Protein AF-K0JHY0-F1 (afdb_monomer_lite)

Radius of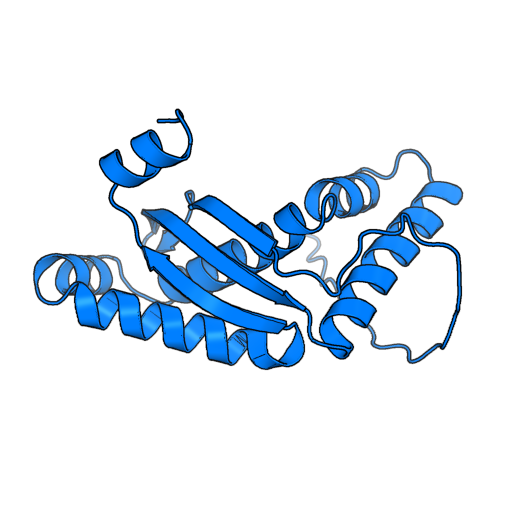 gyration: 17.7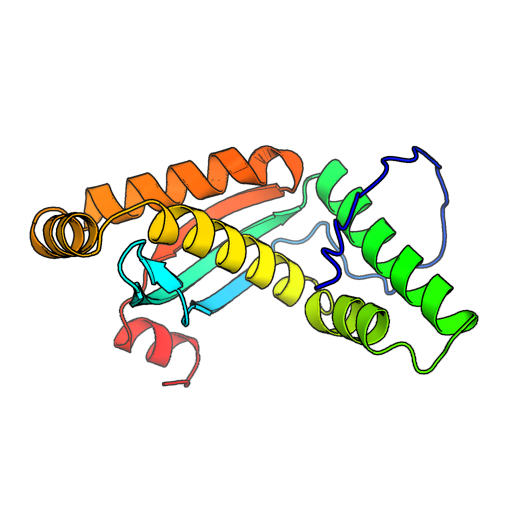1 Å; chains: 1; bounding box: 43×43×48 Å

Organism: NCBI:txid1161918

pLDDT: mean 85.56, std 18.92, range [27.45, 97.69]

Foldseek 3Di:
DDDDDPDDDDDDDDDDDDDVCPPLQDKDWAFDKAWPQQALVGDIDIWTKTWIWHFDPQLVVVLRVLLVVLVVVCVVPVPPPVSVCSNVCPPPVSSVVVVLLNVLSSVVRHHHDPVVLVCCVPPPVPVSVVVSVVSSQVVCVRGTHIPDMDTDDPVVSCVVPVDD

Structure (mmCIF, N/CA/C/O backbone):
data_AF-K0JHY0-F1
#
_entry.id   AF-K0JHY0-F1
#
loop_
_atom_site.group_PDB
_atom_site.id
_atom_site.type_symbol
_atom_site.label_atom_id
_atom_site.label_alt_id
_atom_site.label_comp_id
_atom_site.label_asym_id
_atom_site.label_entity_id
_atom_site.label_seq_id
_atom_site.pdbx_PDB_ins_code
_atom_site.Cartn_x
_atom_site.Cartn_y
_atom_site.Cartn_z
_atom_site.occupancy
_atom_site.B_iso_or_equiv
_atom_site.auth_seq_id
_atom_site.auth_comp_id
_atom_site.auth_asym_id
_atom_site.auth_atom_id
_atom_site.pdbx_PDB_model_num
ATOM 1 N N . MET A 1 1 ? 4.114 -30.834 -6.509 1.00 31.56 1 MET A N 1
ATOM 2 C CA . MET A 1 1 ? 3.882 -29.438 -6.083 1.00 31.56 1 MET A CA 1
ATOM 3 C C . MET A 1 1 ? 5.205 -28.692 -6.207 1.00 31.56 1 MET A C 1
ATOM 5 O O . MET A 1 1 ? 6.106 -28.957 -5.425 1.00 31.56 1 MET A O 1
ATOM 9 N N . ARG A 1 2 ? 5.402 -27.902 -7.270 1.00 27.45 2 ARG A N 1
ATOM 10 C CA . ARG A 1 2 ? 6.668 -27.184 -7.496 1.00 27.45 2 ARG A CA 1
ATOM 11 C C . ARG A 1 2 ? 6.579 -25.820 -6.810 1.00 27.45 2 ARG A C 1
ATOM 13 O O . ARG A 1 2 ? 5.837 -24.960 -7.267 1.00 27.45 2 ARG A O 1
ATOM 20 N N . LEU A 1 3 ? 7.297 -25.664 -5.699 1.00 29.83 3 LEU A N 1
ATOM 21 C CA . LEU A 1 3 ? 7.556 -24.372 -5.066 1.00 29.83 3 LEU A CA 1
ATOM 22 C C . LEU A 1 3 ? 8.456 -23.553 -6.000 1.00 29.83 3 LEU A C 1
ATOM 24 O O . LEU A 1 3 ? 9.605 -23.923 -6.227 1.00 29.83 3 LEU A O 1
ATOM 28 N N . ILE A 1 4 ? 7.929 -22.463 -6.556 1.00 36.94 4 ILE A N 1
ATOM 29 C CA . ILE A 1 4 ? 8.725 -21.466 -7.275 1.00 36.94 4 ILE A CA 1
ATOM 30 C C . ILE A 1 4 ? 9.124 -20.405 -6.251 1.00 36.94 4 ILE A C 1
ATOM 32 O O . ILE A 1 4 ? 8.304 -19.599 -5.820 1.00 36.94 4 ILE A O 1
ATOM 36 N N . ILE A 1 5 ? 10.387 -20.439 -5.836 1.00 41.12 5 ILE A N 1
ATOM 37 C CA . ILE A 1 5 ? 11.024 -19.382 -5.050 1.00 41.12 5 ILE A CA 1
ATOM 38 C C . ILE A 1 5 ? 11.494 -18.326 -6.055 1.00 41.12 5 ILE A C 1
ATOM 40 O O . ILE A 1 5 ? 12.399 -18.588 -6.845 1.00 41.12 5 ILE A O 1
ATOM 44 N N . ILE A 1 6 ? 10.872 -17.145 -6.059 1.00 43.06 6 ILE A N 1
ATOM 45 C CA . ILE A 1 6 ? 11.344 -16.009 -6.862 1.00 43.06 6 ILE A CA 1
ATOM 46 C C . ILE A 1 6 ? 12.504 -15.363 -6.097 1.00 43.06 6 ILE A C 1
ATOM 48 O O . ILE A 1 6 ? 12.304 -14.559 -5.187 1.00 43.06 6 ILE A O 1
ATOM 52 N N . LEU A 1 7 ? 13.726 -15.773 -6.434 1.00 32.38 7 LEU A N 1
ATOM 53 C CA . LEU A 1 7 ? 14.966 -15.219 -5.898 1.00 32.38 7 LEU A CA 1
ATOM 54 C C . LEU A 1 7 ? 15.347 -13.971 -6.718 1.00 32.38 7 LEU A C 1
ATOM 56 O O . LEU A 1 7 ? 15.748 -14.088 -7.874 1.00 32.38 7 LEU A O 1
ATOM 60 N N . PHE A 1 8 ? 15.224 -12.772 -6.145 1.00 39.19 8 PHE A N 1
ATOM 61 C CA . PHE A 1 8 ? 15.755 -11.552 -6.764 1.00 39.19 8 PHE A CA 1
ATOM 62 C C . PHE A 1 8 ? 17.253 -11.443 -6.460 1.00 39.19 8 PHE A C 1
ATOM 64 O O . PHE A 1 8 ? 17.652 -11.045 -5.367 1.00 39.19 8 PHE A O 1
ATOM 71 N N . VAL A 1 9 ? 18.093 -11.828 -7.423 1.00 33.72 9 VAL A N 1
ATOM 72 C CA . VAL A 1 9 ? 19.546 -11.628 -7.346 1.00 33.72 9 VAL A CA 1
ATOM 73 C C . VAL A 1 9 ? 19.858 -10.167 -7.675 1.00 33.72 9 VAL A C 1
ATOM 75 O O . VAL A 1 9 ? 19.569 -9.691 -8.773 1.00 33.72 9 VAL A O 1
ATOM 78 N N . PHE A 1 10 ? 20.448 -9.453 -6.715 1.00 36.50 10 PHE A N 1
ATOM 79 C CA . PHE A 1 10 ? 20.984 -8.106 -6.901 1.00 36.50 10 PHE A CA 1
ATOM 80 C C . PHE A 1 10 ? 22.204 -8.153 -7.830 1.00 36.50 10 PHE A C 1
ATOM 82 O O . PHE A 1 10 ? 23.271 -8.610 -7.427 1.00 36.50 10 PHE A O 1
ATOM 89 N N . PHE A 1 11 ? 22.074 -7.632 -9.050 1.00 34.56 11 PHE A N 1
ATOM 90 C CA . PHE A 1 11 ? 23.221 -7.272 -9.884 1.00 34.56 11 PHE A CA 1
ATOM 91 C C . PHE A 1 11 ? 23.302 -5.748 -10.015 1.00 34.56 11 PHE A C 1
ATOM 93 O O . PHE A 1 11 ? 22.400 -5.109 -10.553 1.00 34.56 11 PHE A O 1
ATOM 100 N N . ASN A 1 12 ? 24.403 -5.176 -9.516 1.00 34.50 12 ASN A N 1
ATOM 101 C CA . ASN A 1 12 ? 24.821 -3.801 -9.784 1.00 34.50 12 ASN A CA 1
ATOM 102 C C . ASN A 1 12 ? 25.332 -3.723 -11.225 1.00 34.50 12 ASN A C 1
ATOM 104 O O . ASN A 1 12 ? 26.498 -4.020 -11.481 1.00 34.50 12 ASN A O 1
ATOM 108 N N . ILE A 1 13 ? 24.476 -3.339 -12.171 1.00 39.53 13 ILE A N 1
ATOM 109 C CA . ILE A 1 13 ? 24.936 -2.971 -13.509 1.00 39.53 13 ILE A CA 1
ATOM 110 C C . ILE A 1 13 ? 24.356 -1.608 -13.872 1.00 39.53 13 ILE A C 1
ATOM 112 O O . ILE A 1 13 ? 23.149 -1.450 -14.042 1.00 39.53 13 ILE A O 1
ATOM 116 N N . HIS A 1 14 ? 25.241 -0.615 -13.969 1.00 33.22 14 HIS A N 1
ATOM 117 C CA . HIS A 1 14 ? 24.928 0.694 -14.526 1.00 33.22 14 HIS A CA 1
ATOM 118 C C . HIS A 1 14 ? 24.594 0.539 -16.014 1.00 33.22 14 HIS A C 1
ATOM 120 O O . HIS A 1 14 ? 25.491 0.389 -16.839 1.00 33.22 14 HIS A O 1
ATOM 126 N N . PHE A 1 15 ? 23.310 0.611 -16.363 1.00 37.84 15 PHE A N 1
ATOM 127 C CA . PHE A 1 15 ? 22.869 0.792 -17.743 1.00 37.84 15 PHE A CA 1
ATOM 128 C C . PHE A 1 15 ? 21.929 1.994 -17.845 1.00 37.84 15 PHE A C 1
ATOM 130 O O . PHE A 1 15 ? 20.843 2.017 -17.273 1.00 37.84 15 PHE A O 1
ATOM 137 N N . LEU A 1 16 ? 22.375 3.000 -18.600 1.00 37.69 16 LEU A N 1
ATOM 138 C CA . LEU A 1 16 ? 21.551 4.077 -19.137 1.00 37.69 16 LEU A CA 1
ATOM 139 C C . LEU A 1 16 ? 20.839 3.548 -20.385 1.00 37.69 16 LEU A C 1
ATOM 141 O O . LEU A 1 16 ? 21.485 3.364 -21.411 1.00 37.69 16 LEU A O 1
ATOM 145 N N . TYR A 1 17 ? 19.529 3.321 -20.311 1.00 41.22 17 TYR A N 1
ATOM 146 C CA . TYR A 1 17 ? 18.689 3.121 -21.493 1.00 41.22 17 TYR A CA 1
ATOM 147 C C . TYR A 1 17 ? 17.332 3.798 -21.324 1.00 41.22 17 TYR A C 1
ATOM 149 O O . TYR A 1 17 ? 16.798 3.903 -20.219 1.00 41.22 17 TYR A O 1
ATOM 157 N N . ALA A 1 18 ? 16.820 4.291 -22.453 1.00 35.78 18 ALA A N 1
ATOM 158 C CA . ALA A 1 18 ? 15.632 5.119 -22.578 1.00 35.78 18 ALA A CA 1
ATOM 159 C C . ALA A 1 18 ? 14.389 4.433 -21.988 1.00 35.78 18 ALA A C 1
ATOM 161 O O . ALA A 1 18 ? 13.795 3.531 -22.577 1.00 35.78 18 ALA A O 1
ATOM 162 N N . GLN A 1 19 ? 14.014 4.881 -20.794 1.00 46.00 19 GLN A N 1
ATOM 163 C CA . GLN A 1 19 ? 12.765 4.548 -20.131 1.00 46.00 19 GLN A CA 1
ATOM 164 C C . GLN A 1 19 ? 11.587 5.206 -20.862 1.00 46.00 19 GLN A C 1
ATOM 166 O O . GLN A 1 19 ? 11.717 6.300 -21.410 1.00 46.00 19 GLN A O 1
ATOM 171 N N . GLU A 1 20 ? 10.394 4.606 -20.777 1.00 52.34 20 GLU A N 1
ATOM 172 C CA . GLU A 1 20 ? 9.193 5.445 -20.712 1.00 52.34 20 GLU A CA 1
ATOM 173 C C . GLU A 1 20 ? 9.454 6.434 -19.576 1.00 52.34 20 GLU A C 1
ATOM 175 O O . GLU A 1 20 ? 9.543 6.011 -18.422 1.00 52.34 20 GLU A O 1
ATOM 180 N N . ASN A 1 21 ? 9.706 7.701 -19.916 1.00 62.56 21 ASN A N 1
ATOM 181 C CA . ASN A 1 21 ? 10.200 8.729 -19.000 1.00 62.56 21 ASN A CA 1
ATOM 182 C C . ASN A 1 21 ? 9.094 9.142 -18.017 1.00 62.56 21 ASN A C 1
ATOM 184 O O . ASN A 1 21 ? 8.644 10.288 -17.981 1.00 62.56 21 ASN A O 1
ATOM 188 N N . TYR A 1 22 ? 8.626 8.206 -17.195 1.00 72.12 22 TYR A N 1
ATOM 189 C CA . TYR A 1 22 ? 7.888 8.546 -16.000 1.00 72.12 22 TYR A CA 1
ATOM 190 C C . TYR A 1 22 ? 8.816 9.392 -15.142 1.00 72.12 22 TYR A C 1
ATOM 192 O O . TYR A 1 22 ? 9.879 8.946 -14.716 1.00 72.12 22 TYR A O 1
ATOM 200 N N . ASN A 1 23 ? 8.421 10.637 -14.896 1.00 86.31 23 ASN A N 1
ATOM 201 C CA . ASN A 1 23 ? 9.164 11.507 -14.003 1.00 86.31 23 ASN A CA 1
ATOM 202 C C . ASN A 1 23 ? 9.011 11.000 -12.560 1.00 86.31 23 ASN A C 1
ATOM 204 O O . ASN A 1 23 ? 8.113 11.431 -11.838 1.00 86.31 23 ASN A O 1
ATOM 208 N N . LEU A 1 24 ? 9.890 10.087 -12.138 1.00 90.19 24 LEU A N 1
ATOM 209 C CA . LEU A 1 24 ? 9.903 9.516 -10.786 1.00 90.19 24 LEU A CA 1
ATOM 210 C C . LEU A 1 24 ? 10.361 10.518 -9.712 1.00 90.19 24 LEU A C 1
ATOM 212 O O . LEU A 1 24 ? 10.340 10.198 -8.526 1.00 90.19 24 LEU A O 1
ATOM 216 N N . ASN A 1 25 ? 10.776 11.730 -10.100 1.00 90.56 25 ASN A N 1
ATOM 217 C CA . ASN A 1 25 ? 11.129 12.797 -9.160 1.00 90.56 25 ASN A CA 1
ATOM 218 C C . ASN A 1 25 ? 9.898 13.535 -8.611 1.00 90.56 25 ASN A C 1
ATOM 220 O O . ASN A 1 25 ? 10.033 14.325 -7.677 1.00 90.56 25 ASN A O 1
ATOM 224 N N . LYS A 1 26 ? 8.703 13.305 -9.172 1.00 92.94 26 LYS A N 1
ATOM 225 C CA . LYS A 1 26 ? 7.463 13.894 -8.656 1.00 92.94 26 LYS A CA 1
ATOM 226 C C . LYS A 1 26 ? 6.923 13.099 -7.465 1.00 92.94 26 LYS A C 1
ATOM 228 O O . LYS A 1 26 ? 7.245 11.933 -7.261 1.00 92.94 26 LYS A O 1
ATOM 233 N N . THR A 1 27 ? 6.047 13.736 -6.694 1.00 95.12 27 THR A N 1
ATOM 234 C CA . THR A 1 27 ? 5.237 13.043 -5.687 1.00 95.12 27 THR A CA 1
ATOM 235 C C . THR A 1 27 ? 4.036 12.368 -6.356 1.00 95.12 27 THR A C 1
ATOM 237 O O . THR A 1 27 ? 3.325 12.992 -7.144 1.00 95.12 27 THR A O 1
ATOM 240 N N . PHE A 1 28 ? 3.799 11.104 -6.020 1.00 95.06 28 PHE A N 1
ATOM 241 C CA . PHE A 1 28 ? 2.693 10.283 -6.497 1.00 95.06 28 PHE A CA 1
ATOM 242 C C . PHE A 1 28 ? 1.608 10.217 -5.426 1.00 95.06 28 PHE A C 1
ATOM 244 O O . PHE A 1 28 ? 1.889 9.868 -4.279 1.00 95.06 28 PHE A O 1
ATOM 251 N N . ARG A 1 29 ? 0.367 10.553 -5.788 1.00 95.25 29 ARG A N 1
ATOM 252 C CA . ARG A 1 29 ? -0.785 10.443 -4.886 1.00 95.25 29 ARG A CA 1
ATOM 253 C C . ARG A 1 29 ? -1.585 9.191 -5.215 1.00 95.25 29 ARG A C 1
ATOM 255 O O . ARG A 1 29 ? -2.031 9.030 -6.349 1.00 95.25 29 ARG A O 1
ATOM 262 N N . ILE A 1 30 ? -1.808 8.343 -4.219 1.00 95.31 30 ILE A N 1
ATOM 263 C CA . ILE A 1 30 ? -2.569 7.100 -4.337 1.00 95.31 30 ILE A CA 1
ATOM 264 C C . ILE A 1 30 ? -3.839 7.225 -3.510 1.00 95.31 30 ILE A C 1
ATOM 266 O O . ILE A 1 30 ? -3.767 7.258 -2.289 1.00 95.31 30 ILE A O 1
ATOM 270 N N . ILE A 1 31 ? -4.996 7.257 -4.177 1.00 96.69 31 ILE A N 1
ATOM 271 C CA . ILE A 1 31 ? -6.308 7.144 -3.525 1.00 96.69 31 ILE A CA 1
ATOM 272 C C . ILE A 1 31 ? -6.967 5.855 -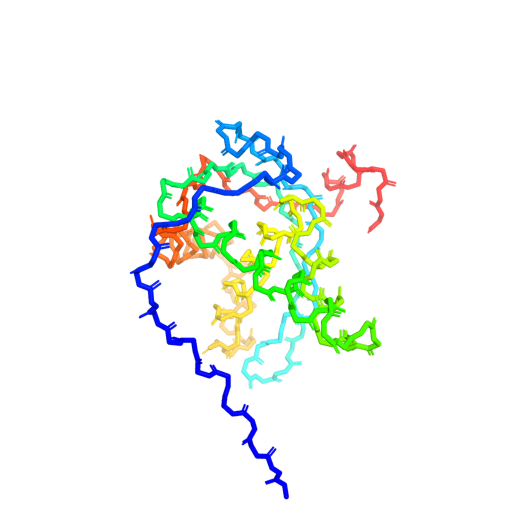4.014 1.00 96.69 31 ILE A C 1
ATOM 274 O O . ILE A 1 31 ? -7.441 5.773 -5.157 1.00 96.69 31 ILE A O 1
ATOM 278 N N . ARG A 1 32 ? -6.933 4.809 -3.185 1.00 95.94 32 ARG A N 1
ATOM 279 C CA . ARG A 1 32 ? -7.353 3.450 -3.565 1.00 95.94 32 ARG A CA 1
ATOM 280 C C . ARG A 1 32 ? -8.045 2.719 -2.414 1.00 95.94 32 ARG A C 1
ATOM 282 O O . ARG A 1 32 ? -7.785 2.991 -1.243 1.00 95.94 32 ARG A O 1
ATOM 289 N N . LYS A 1 33 ? -8.918 1.786 -2.796 1.00 96.25 33 LYS A N 1
ATOM 290 C CA . LYS A 1 33 ? -9.431 0.716 -1.941 1.00 96.25 33 LYS A CA 1
ATOM 291 C C . LYS A 1 33 ? -8.413 -0.429 -1.942 1.00 96.25 33 LYS A C 1
ATOM 293 O O . LYS A 1 33 ? -7.888 -0.783 -2.997 1.00 96.25 33 LYS A O 1
ATOM 298 N N . PHE A 1 34 ? -8.146 -0.972 -0.766 1.00 96.44 34 PHE A N 1
ATOM 299 C CA . PHE A 1 34 ? -7.293 -2.123 -0.512 1.00 96.44 34 PHE A CA 1
ATOM 300 C C . PHE A 1 34 ? -8.168 -3.188 0.140 1.00 96.44 34 PHE A C 1
ATOM 302 O O . PHE A 1 34 ? -8.629 -2.999 1.263 1.00 96.44 34 PHE A O 1
ATOM 309 N N . ASP A 1 35 ? -8.453 -4.252 -0.597 1.00 94.31 35 ASP A N 1
ATOM 310 C CA . ASP A 1 35 ? -9.278 -5.387 -0.184 1.00 94.31 35 ASP A CA 1
ATOM 311 C C . ASP A 1 35 ? -8.477 -6.693 -0.267 1.00 94.31 35 ASP A C 1
ATOM 313 O O . ASP A 1 35 ? -7.273 -6.668 -0.560 1.00 94.31 35 ASP A O 1
ATOM 317 N N . ASN A 1 36 ? -9.130 -7.823 0.029 1.00 93.62 36 ASN A N 1
ATOM 318 C CA . ASN A 1 36 ? -8.499 -9.139 0.114 1.00 93.62 36 ASN A CA 1
ATOM 319 C C . ASN A 1 36 ? -7.338 -9.174 1.128 1.00 93.62 36 ASN A C 1
ATOM 321 O O . ASN A 1 36 ? -6.333 -9.858 0.928 1.00 93.62 36 ASN A O 1
ATOM 325 N N . LEU A 1 37 ? -7.454 -8.402 2.213 1.00 95.94 37 LEU A N 1
ATOM 326 C CA . LEU A 1 37 ? -6.473 -8.368 3.295 1.00 95.94 37 LEU A CA 1
ATOM 327 C C . LEU A 1 37 ? -6.922 -9.337 4.385 1.00 95.94 37 LEU A C 1
ATOM 329 O O . LEU A 1 37 ? -7.799 -9.012 5.183 1.00 95.94 37 LEU A O 1
ATOM 333 N N . LEU A 1 38 ? -6.356 -10.539 4.380 1.00 96.62 38 LEU A N 1
ATOM 334 C CA . LEU A 1 38 ? -6.770 -11.623 5.267 1.00 96.62 38 LEU A CA 1
ATOM 335 C C . LEU A 1 38 ? -5.938 -11.628 6.550 1.00 96.62 38 LEU A C 1
ATOM 337 O O . LEU A 1 38 ? -4.708 -11.575 6.488 1.00 96.62 38 LEU A O 1
ATOM 341 N N . SER A 1 39 ? -6.598 -11.708 7.706 1.00 96.75 39 SER A N 1
ATOM 342 C CA . SER A 1 39 ? -5.943 -12.002 8.985 1.00 96.75 39 SER A CA 1
ATOM 343 C C . SER A 1 39 ? -5.437 -13.444 9.042 1.00 96.75 39 SER A C 1
ATOM 345 O O . SER A 1 39 ? -5.754 -14.272 8.187 1.00 96.75 39 SER A O 1
ATOM 347 N N . SER A 1 40 ? -4.678 -13.773 10.090 1.00 96.75 40 SER A N 1
ATOM 348 C CA . SER A 1 40 ? -4.160 -15.135 10.319 1.00 96.75 40 SER A CA 1
ATOM 349 C C . SER A 1 40 ? -5.244 -16.222 10.415 1.00 96.75 40 SER A C 1
ATOM 351 O O . SER A 1 40 ? -4.972 -17.393 10.164 1.00 96.75 40 SER A O 1
ATOM 353 N N . ASP A 1 41 ? -6.473 -15.841 10.759 1.00 97.12 41 ASP A N 1
ATOM 354 C CA . ASP A 1 41 ? -7.677 -16.674 10.833 1.00 97.12 41 ASP A CA 1
ATOM 355 C C . ASP A 1 41 ? -8.658 -16.431 9.664 1.00 97.12 41 ASP A C 1
ATOM 357 O O . ASP A 1 41 ? -9.821 -16.822 9.733 1.00 97.12 41 ASP A O 1
ATOM 361 N N . ASN A 1 42 ? -8.174 -15.855 8.556 1.00 95.81 42 ASN A N 1
ATOM 362 C CA . ASN A 1 42 ? -8.880 -15.655 7.281 1.00 95.81 42 ASN A CA 1
ATOM 363 C C . ASN A 1 42 ? -10.080 -14.697 7.312 1.00 95.81 42 ASN A C 1
ATOM 365 O O . ASN A 1 42 ? -10.906 -14.724 6.396 1.00 95.81 42 ASN A O 1
ATOM 369 N N . LYS A 1 43 ? -10.187 -13.817 8.312 1.00 97.62 43 LYS A N 1
ATOM 370 C CA . LYS A 1 43 ? -11.147 -12.713 8.241 1.00 97.62 43 LYS A CA 1
ATOM 371 C C . LYS A 1 43 ? -10.624 -11.648 7.279 1.00 97.62 43 LYS A C 1
ATOM 373 O O . LYS A 1 43 ? -9.459 -11.262 7.345 1.00 97.62 43 LYS A O 1
ATOM 378 N N . GLU A 1 44 ? -11.489 -11.168 6.393 1.00 96.94 44 GLU A N 1
ATOM 379 C CA . GLU A 1 44 ? -11.136 -10.137 5.420 1.00 96.94 44 GLU A CA 1
ATOM 380 C C . GLU A 1 44 ? -11.317 -8.722 5.982 1.00 96.94 44 GLU A C 1
ATOM 382 O O . GLU A 1 44 ? -12.328 -8.397 6.611 1.00 96.94 44 GLU A O 1
ATOM 387 N N . TYR A 1 45 ? -10.341 -7.866 5.686 1.00 97.06 45 TYR A N 1
ATOM 388 C CA . TYR A 1 45 ? -10.334 -6.446 5.998 1.00 97.06 45 TYR A CA 1
ATOM 389 C C . TYR A 1 45 ? -10.247 -5.607 4.725 1.00 97.06 45 TYR A C 1
ATOM 391 O O . TYR A 1 45 ? -9.615 -5.980 3.734 1.00 97.06 45 TYR A O 1
ATOM 399 N N . VAL A 1 46 ? -10.873 -4.432 4.775 1.00 96.44 46 VAL A N 1
ATOM 400 C CA . VAL A 1 46 ? -10.858 -3.459 3.683 1.00 96.44 46 VAL A CA 1
ATOM 401 C C . VAL A 1 46 ? -10.427 -2.106 4.225 1.00 96.44 46 VAL A C 1
ATOM 403 O O . VAL A 1 46 ? -11.012 -1.599 5.182 1.00 96.44 46 VAL A O 1
ATOM 406 N N . PHE A 1 47 ? -9.458 -1.482 3.560 1.00 97.06 47 PHE A N 1
ATOM 407 C CA . PHE A 1 47 ? -9.026 -0.119 3.854 1.00 97.06 47 PHE A CA 1
ATOM 408 C C . PHE A 1 47 ? -9.180 0.780 2.636 1.00 97.06 47 PHE A C 1
ATOM 410 O O . PHE A 1 47 ? -8.943 0.383 1.498 1.00 97.06 47 PHE A O 1
ATOM 417 N N . TYR A 1 48 ? -9.527 2.035 2.886 1.00 97.38 48 TYR A N 1
ATOM 418 C CA . TYR A 1 48 ? -9.480 3.089 1.883 1.00 97.38 48 TYR A CA 1
ATOM 419 C C . TYR A 1 48 ? -8.360 4.033 2.282 1.00 97.38 48 TYR A C 1
ATOM 421 O O . TYR A 1 48 ? -8.363 4.540 3.401 1.00 97.38 48 TYR A O 1
ATOM 429 N N . ILE A 1 49 ? -7.385 4.249 1.407 1.00 97.69 49 ILE A N 1
ATOM 430 C CA . ILE A 1 49 ? -6.185 5.017 1.751 1.00 97.69 49 ILE A CA 1
ATOM 431 C C . ILE A 1 49 ? -5.967 6.127 0.729 1.00 97.69 49 ILE A C 1
ATOM 433 O O . ILE A 1 49 ? -6.069 5.896 -0.475 1.00 97.69 49 ILE A O 1
ATOM 437 N N . ASP A 1 50 ? -5.655 7.319 1.240 1.00 97.56 50 ASP A N 1
ATOM 438 C CA . ASP A 1 50 ? -5.036 8.433 0.520 1.00 97.56 50 ASP A CA 1
ATOM 439 C C . ASP A 1 50 ? -3.586 8.560 0.994 1.00 97.56 50 ASP A C 1
ATOM 441 O O . ASP A 1 50 ? -3.323 8.893 2.152 1.00 97.56 50 ASP A O 1
ATOM 445 N N . ALA A 1 51 ? -2.642 8.262 0.112 1.00 97.62 51 ALA A N 1
ATOM 446 C CA . ALA A 1 51 ? -1.218 8.281 0.401 1.00 97.62 51 ALA A CA 1
ATOM 447 C C . ALA A 1 51 ? -0.464 9.167 -0.588 1.00 97.62 51 ALA A C 1
ATOM 449 O O . ALA A 1 51 ? -0.842 9.307 -1.752 1.00 97.62 51 ALA A O 1
ATOM 450 N N . SER A 1 52 ? 0.638 9.738 -0.119 1.00 97.44 52 SER A N 1
ATOM 451 C CA . SER A 1 52 ? 1.548 10.556 -0.914 1.00 97.44 52 SER A CA 1
ATOM 452 C C . SER A 1 52 ? 2.947 9.990 -0.809 1.00 97.44 52 SER A C 1
ATOM 454 O O . SER A 1 52 ? 3.486 9.899 0.293 1.00 97.44 52 SER A O 1
ATOM 456 N N . TYR A 1 53 ? 3.514 9.609 -1.947 1.00 97.25 53 TYR A N 1
ATOM 457 C CA . TYR A 1 53 ? 4.757 8.860 -2.032 1.00 97.25 53 TYR A CA 1
ATOM 458 C C . TYR A 1 53 ? 5.765 9.547 -2.948 1.00 97.25 53 TYR A C 1
ATOM 460 O O . TYR A 1 53 ? 5.419 10.048 -4.020 1.00 97.25 53 TYR A O 1
ATOM 468 N N . LEU A 1 54 ? 7.025 9.554 -2.537 1.00 96.50 54 LEU A N 1
ATOM 469 C CA . LEU A 1 54 ? 8.151 10.024 -3.330 1.00 96.50 54 LEU A CA 1
ATOM 470 C C . LEU A 1 54 ? 9.217 8.932 -3.368 1.00 96.50 54 LEU A C 1
ATOM 472 O O . LEU A 1 54 ? 9.702 8.521 -2.317 1.00 96.50 54 LEU A O 1
ATOM 476 N N . PHE A 1 55 ? 9.610 8.502 -4.566 1.00 95.94 55 PHE A N 1
ATOM 477 C CA . PHE A 1 55 ? 10.665 7.502 -4.713 1.00 95.94 55 PHE A CA 1
ATOM 478 C C . PHE A 1 55 ? 12.013 8.024 -4.199 1.00 95.94 55 PHE A C 1
ATOM 480 O O . PHE A 1 55 ? 12.416 9.153 -4.511 1.00 95.94 55 PHE A O 1
ATOM 487 N N . SER A 1 56 ? 12.738 7.171 -3.478 1.00 94.94 56 SER A N 1
ATOM 488 C CA . SER A 1 56 ? 14.156 7.369 -3.164 1.00 94.94 56 SER A CA 1
ATOM 489 C C . SER A 1 56 ? 15.011 7.152 -4.424 1.00 94.94 56 SER A C 1
ATOM 491 O O . SER A 1 56 ? 14.520 6.597 -5.413 1.00 94.94 56 SER A O 1
ATOM 493 N N . PRO A 1 57 ? 16.286 7.576 -4.444 1.00 93.31 57 PRO A N 1
ATOM 494 C CA . PRO A 1 57 ? 17.210 7.209 -5.520 1.00 93.31 57 PRO A CA 1
ATOM 495 C C . PRO A 1 57 ? 17.265 5.692 -5.772 1.00 93.31 57 PRO A C 1
ATOM 497 O O . PRO A 1 57 ? 17.167 5.249 -6.917 1.00 93.31 57 PRO A O 1
ATOM 500 N N . GLU A 1 58 ? 17.332 4.893 -4.709 1.00 92.62 58 GLU A N 1
ATOM 501 C CA . GLU A 1 58 ? 17.372 3.431 -4.764 1.00 92.62 58 GLU A CA 1
ATOM 502 C C . GLU A 1 58 ? 16.056 2.861 -5.304 1.00 92.62 58 GLU A C 1
ATOM 504 O O . GLU A 1 58 ? 16.064 2.005 -6.186 1.00 92.62 58 GLU A O 1
ATOM 509 N N . GLY A 1 59 ? 14.914 3.378 -4.851 1.00 93.31 59 GLY A N 1
ATOM 510 C CA . GLY A 1 59 ? 13.602 2.954 -5.325 1.00 93.31 59 GLY A CA 1
ATOM 511 C C . GLY A 1 59 ? 13.355 3.273 -6.793 1.00 93.31 59 GLY A C 1
ATOM 512 O O . GLY A 1 59 ? 12.750 2.460 -7.492 1.00 93.31 59 GLY A O 1
ATOM 513 N N . LYS A 1 60 ? 13.872 4.406 -7.292 1.00 93.56 60 LYS A N 1
ATOM 514 C CA . LYS A 1 60 ? 13.881 4.708 -8.735 1.00 93.56 60 LYS A CA 1
ATOM 515 C C . LYS A 1 60 ? 14.651 3.635 -9.488 1.00 93.56 60 LYS A C 1
ATOM 517 O O . LYS A 1 60 ? 14.127 3.095 -10.452 1.00 93.56 60 LYS A O 1
ATOM 522 N N . SER A 1 61 ? 15.852 3.292 -9.021 1.00 91.00 61 SER A N 1
ATOM 523 C CA . SER A 1 61 ? 16.680 2.250 -9.636 1.00 91.00 61 SER A CA 1
ATOM 524 C C . SER A 1 61 ? 15.965 0.894 -9.665 1.00 91.00 61 SER A C 1
ATOM 526 O O . SER A 1 61 ? 15.863 0.278 -10.725 1.00 91.00 61 SER A O 1
ATOM 528 N N . ILE A 1 62 ? 15.380 0.468 -8.540 1.00 89.44 62 ILE A N 1
ATOM 529 C CA . ILE A 1 62 ? 14.625 -0.791 -8.430 1.00 89.44 62 ILE A CA 1
ATOM 530 C C . ILE A 1 62 ? 13.441 -0.808 -9.404 1.00 89.44 62 ILE A C 1
ATOM 532 O O . ILE A 1 62 ? 13.293 -1.754 -10.177 1.00 89.44 62 ILE A O 1
ATOM 536 N N . TYR A 1 63 ? 12.617 0.244 -9.396 1.00 90.75 63 TYR A N 1
ATOM 537 C CA . TYR A 1 63 ? 11.471 0.371 -10.295 1.00 90.75 63 TYR A CA 1
ATOM 538 C C . TYR A 1 63 ? 11.901 0.286 -11.765 1.00 90.75 63 TYR A C 1
ATOM 540 O O . TYR A 1 63 ? 11.373 -0.525 -12.529 1.00 90.75 63 TYR A O 1
ATOM 548 N N . SER A 1 64 ? 12.888 1.096 -12.153 1.00 89.31 64 SER A N 1
ATOM 549 C CA . SER A 1 64 ? 13.392 1.164 -13.523 1.00 89.31 64 SER A CA 1
ATOM 550 C C . SER A 1 64 ? 13.957 -0.174 -13.987 1.00 89.31 64 SER A C 1
ATOM 552 O O . SER A 1 64 ? 13.646 -0.620 -15.092 1.00 89.31 64 SER A O 1
ATOM 554 N N . ASN A 1 65 ? 14.736 -0.840 -13.133 1.00 88.31 65 ASN A N 1
ATOM 555 C CA . ASN A 1 65 ? 15.336 -2.131 -13.438 1.00 88.31 65 ASN A CA 1
ATOM 556 C C . ASN A 1 65 ? 14.278 -3.232 -13.594 1.00 88.31 65 ASN A C 1
ATOM 558 O O . ASN A 1 65 ? 14.349 -4.013 -14.538 1.00 88.31 65 ASN A O 1
ATOM 562 N N . ASN A 1 66 ? 13.258 -3.265 -12.732 1.00 86.38 66 ASN A N 1
ATOM 563 C CA . ASN A 1 66 ? 12.171 -4.243 -12.837 1.00 86.38 66 ASN A CA 1
ATOM 564 C C . ASN A 1 66 ? 11.403 -4.104 -14.159 1.00 86.38 66 ASN A C 1
ATOM 566 O O . ASN A 1 66 ? 11.161 -5.102 -14.839 1.00 86.38 66 ASN A O 1
ATOM 570 N N . ILE A 1 67 ? 11.066 -2.870 -14.555 1.00 88.50 67 ILE A N 1
ATOM 571 C CA . ILE A 1 67 ? 10.426 -2.596 -15.849 1.00 88.50 67 ILE A CA 1
ATOM 572 C C . ILE A 1 67 ? 11.332 -3.022 -17.007 1.00 88.50 67 ILE A C 1
ATOM 574 O O . ILE A 1 67 ? 10.865 -3.671 -17.942 1.00 88.50 67 ILE A O 1
ATOM 578 N N . TYR A 1 68 ? 12.619 -2.675 -16.950 1.00 86.88 68 TYR A N 1
ATOM 579 C CA . TYR A 1 68 ? 13.587 -3.025 -17.988 1.00 86.88 68 TYR A CA 1
ATOM 580 C C . TYR A 1 68 ? 13.712 -4.542 -18.166 1.00 86.88 68 TYR A C 1
ATOM 582 O O . TYR A 1 68 ? 13.585 -5.043 -19.281 1.00 86.88 68 TYR A O 1
ATOM 590 N N . MET A 1 69 ? 13.902 -5.277 -17.070 1.00 86.81 69 MET A N 1
ATOM 591 C CA . MET A 1 69 ? 14.040 -6.733 -17.102 1.00 86.81 69 MET A CA 1
ATOM 592 C C . MET A 1 69 ? 12.784 -7.404 -17.658 1.00 86.81 69 MET A C 1
ATOM 594 O O . MET A 1 69 ? 12.894 -8.312 -18.478 1.00 86.81 69 MET A O 1
ATOM 598 N N . ALA A 1 70 ? 11.596 -6.925 -17.275 1.00 87.19 70 ALA A N 1
ATOM 599 C CA . ALA A 1 70 ? 10.343 -7.441 -17.812 1.00 87.19 70 ALA A CA 1
ATOM 600 C C . ALA A 1 70 ? 10.206 -7.175 -19.320 1.00 87.19 70 ALA A C 1
ATOM 602 O O . ALA A 1 70 ? 9.857 -8.084 -20.068 1.00 87.19 70 ALA A O 1
ATOM 603 N N . LYS A 1 71 ? 10.545 -5.966 -19.790 1.00 88.31 71 LYS A N 1
ATOM 604 C CA . LYS A 1 71 ? 10.541 -5.637 -21.227 1.00 88.31 71 LYS A CA 1
ATOM 605 C C . LYS A 1 71 ? 11.513 -6.519 -22.012 1.00 88.31 71 LYS A C 1
ATOM 607 O O . LYS A 1 71 ? 11.117 -7.129 -22.998 1.00 88.31 71 LYS A O 1
ATOM 612 N N . LYS A 1 72 ? 12.745 -6.669 -21.524 1.00 88.81 72 LYS A N 1
ATOM 613 C CA . LYS A 1 72 ? 13.770 -7.517 -22.149 1.00 88.81 72 LYS A CA 1
ATOM 614 C C . LYS A 1 72 ? 13.368 -8.993 -22.205 1.00 88.81 72 LYS A C 1
ATOM 616 O O . LYS A 1 72 ? 13.686 -9.693 -23.162 1.00 88.81 72 LYS A O 1
ATOM 621 N N . ALA A 1 73 ? 12.677 -9.491 -21.183 1.00 87.94 73 ALA A N 1
ATOM 622 C CA . ALA A 1 73 ? 12.158 -10.853 -21.199 1.00 87.94 73 ALA A CA 1
ATOM 623 C C . ALA A 1 73 ? 11.071 -11.031 -22.275 1.00 87.94 73 ALA A C 1
ATOM 625 O O . ALA A 1 73 ? 11.095 -12.021 -23.004 1.00 87.94 73 ALA A O 1
ATOM 626 N N . LEU A 1 74 ? 10.181 -10.047 -22.437 1.00 87.94 74 LEU A N 1
ATOM 627 C CA . LEU A 1 74 ? 9.132 -10.066 -23.464 1.00 87.94 74 LEU A CA 1
ATOM 628 C C . LEU A 1 74 ? 9.663 -9.922 -24.894 1.00 87.94 74 LEU A C 1
ATOM 630 O O . LEU A 1 74 ? 9.053 -10.455 -25.813 1.00 87.94 74 LEU A O 1
ATOM 634 N N . GLU A 1 75 ? 10.800 -9.259 -25.107 1.00 89.81 75 GLU A N 1
ATOM 635 C CA . GLU A 1 75 ? 11.463 -9.243 -26.423 1.00 89.81 75 GLU A CA 1
ATOM 636 C C . GLU A 1 75 ? 11.861 -10.657 -26.879 1.00 89.81 75 GLU A C 1
ATOM 638 O O . GLU A 1 75 ? 11.763 -10.977 -28.061 1.00 89.81 75 GLU A O 1
ATOM 643 N N . ASN A 1 76 ? 12.261 -11.520 -25.937 1.00 85.94 76 ASN A N 1
ATOM 644 C CA . ASN A 1 76 ? 12.645 -12.908 -26.216 1.00 85.94 76 ASN A CA 1
ATOM 645 C C . ASN A 1 76 ? 11.453 -13.880 -26.203 1.00 85.94 76 ASN A C 1
ATOM 647 O O . ASN A 1 76 ? 11.494 -14.915 -26.866 1.00 85.94 76 ASN A O 1
ATOM 651 N N . ASN A 1 77 ? 10.405 -13.573 -25.436 1.00 85.06 77 ASN A N 1
ATOM 652 C CA . ASN A 1 77 ? 9.177 -14.357 -25.358 1.00 85.06 77 ASN A CA 1
ATOM 653 C C . ASN A 1 77 ? 7.968 -13.432 -25.167 1.00 85.06 77 ASN A C 1
ATOM 655 O O . ASN A 1 77 ? 7.530 -13.165 -24.047 1.00 85.06 77 ASN A O 1
ATOM 659 N N . SER A 1 78 ? 7.410 -12.965 -26.280 1.00 78.62 78 SER A N 1
ATOM 660 C CA . SER A 1 78 ? 6.352 -11.948 -26.297 1.00 78.62 78 SER A CA 1
ATOM 661 C C . SER A 1 78 ? 5.044 -12.375 -25.630 1.00 78.62 78 SER A C 1
ATOM 663 O O . SER A 1 78 ? 4.239 -11.520 -25.271 1.00 78.62 78 SER A O 1
ATOM 665 N N . ASN A 1 79 ? 4.843 -13.678 -25.422 1.00 80.06 79 ASN A N 1
ATOM 666 C CA . ASN A 1 79 ? 3.638 -14.236 -24.812 1.00 80.06 79 ASN A CA 1
ATOM 667 C C . ASN A 1 79 ? 3.815 -14.574 -23.325 1.00 80.06 79 ASN A C 1
ATOM 669 O O . ASN A 1 79 ? 2.961 -15.249 -22.745 1.00 80.06 79 ASN A O 1
ATOM 673 N N . ASP A 1 80 ? 4.905 -14.135 -22.691 1.00 85.50 80 ASP A N 1
ATOM 674 C CA . ASP A 1 80 ? 5.102 -14.388 -21.270 1.00 85.50 80 ASP A CA 1
ATOM 675 C C . ASP A 1 80 ? 4.125 -13.555 -20.419 1.00 85.50 80 ASP A C 1
ATOM 677 O O . ASP A 1 80 ? 4.241 -12.333 -20.256 1.00 85.50 80 ASP A O 1
ATOM 681 N N . ILE A 1 81 ? 3.129 -14.247 -19.866 1.00 78.62 81 ILE A N 1
ATOM 682 C CA . ILE A 1 81 ? 2.068 -13.660 -19.043 1.00 78.62 81 ILE A CA 1
ATOM 683 C C . ILE A 1 81 ? 2.639 -13.058 -17.753 1.00 78.62 81 ILE A C 1
ATOM 685 O O . ILE A 1 81 ? 2.116 -12.051 -17.270 1.00 78.62 81 ILE A O 1
ATOM 689 N N . VAL A 1 82 ? 3.717 -13.627 -17.203 1.00 82.88 82 VAL A N 1
ATOM 690 C CA . VAL A 1 82 ? 4.314 -13.162 -15.947 1.00 82.88 82 VAL A CA 1
ATOM 691 C C . VAL A 1 82 ? 4.926 -11.783 -16.152 1.00 82.88 82 VAL A C 1
ATOM 693 O O . VAL A 1 82 ? 4.567 -10.841 -15.444 1.00 82.88 82 VAL A O 1
ATOM 696 N N . TYR A 1 83 ? 5.793 -11.627 -17.152 1.00 80.50 83 TYR A N 1
ATOM 697 C CA . TYR A 1 83 ? 6.454 -10.345 -17.411 1.00 80.50 83 TYR A CA 1
ATOM 698 C C . TYR A 1 83 ? 5.489 -9.285 -17.952 1.00 80.50 83 TYR A C 1
ATOM 700 O O . TYR A 1 83 ? 5.586 -8.118 -17.567 1.00 80.50 83 TYR A O 1
ATOM 708 N N . SER A 1 84 ? 4.488 -9.688 -18.740 1.00 78.44 84 SER A N 1
ATOM 709 C CA . SER A 1 84 ? 3.378 -8.806 -19.128 1.00 78.44 84 SER A CA 1
ATOM 710 C C . SER A 1 84 ? 2.612 -8.293 -17.903 1.00 78.44 84 SER A C 1
ATOM 712 O O . SER A 1 84 ? 2.280 -7.107 -17.810 1.00 78.44 84 SER A O 1
ATOM 714 N N . GLY A 1 85 ? 2.379 -9.175 -16.927 1.00 80.44 85 GLY A N 1
ATOM 715 C CA . GLY A 1 85 ? 1.795 -8.841 -15.633 1.00 80.44 85 GLY A CA 1
ATOM 716 C C . GLY A 1 85 ? 2.633 -7.824 -14.862 1.00 80.44 85 GLY A C 1
ATOM 717 O O . GLY A 1 85 ? 2.083 -6.817 -14.428 1.00 80.44 85 GLY A O 1
ATOM 718 N N . VAL A 1 86 ? 3.951 -8.033 -14.761 1.00 81.69 86 VAL A N 1
ATOM 719 C CA . VAL A 1 86 ? 4.881 -7.120 -14.067 1.00 81.69 86 VAL A CA 1
ATOM 720 C C . VAL A 1 86 ? 4.839 -5.711 -14.655 1.00 81.69 86 VAL A C 1
ATOM 722 O O . VAL A 1 86 ? 4.778 -4.739 -13.899 1.00 81.69 86 VAL A O 1
ATOM 725 N N . ILE A 1 87 ? 4.833 -5.574 -15.986 1.00 83.44 87 ILE A N 1
ATOM 726 C CA . ILE A 1 87 ? 4.733 -4.257 -16.633 1.00 83.44 87 ILE A CA 1
ATOM 727 C C . ILE A 1 87 ? 3.395 -3.608 -16.283 1.00 83.44 87 ILE A C 1
ATOM 729 O O . ILE A 1 87 ? 3.368 -2.490 -15.773 1.00 83.44 87 ILE A O 1
ATOM 733 N N . LYS A 1 88 ? 2.279 -4.317 -16.484 1.00 83.38 88 LYS A N 1
ATOM 734 C CA . LYS A 1 88 ? 0.934 -3.787 -16.211 1.00 83.38 88 LYS A CA 1
ATOM 735 C C . LYS A 1 88 ? 0.746 -3.388 -14.744 1.00 83.38 88 LYS A C 1
ATOM 737 O O . LYS A 1 88 ? 0.107 -2.383 -14.443 1.00 83.38 88 LYS A O 1
ATOM 742 N N . SER A 1 89 ? 1.290 -4.180 -13.829 1.00 81.38 89 SER A N 1
ATOM 743 C CA . SER A 1 89 ? 1.163 -3.973 -12.390 1.00 81.38 89 SER A CA 1
ATOM 744 C C . SER A 1 89 ? 2.089 -2.863 -11.881 1.00 81.38 89 SER A C 1
ATOM 746 O O . SER A 1 89 ? 1.843 -2.294 -10.825 1.00 81.38 89 SER A O 1
ATOM 748 N N . SER A 1 90 ? 3.132 -2.525 -12.638 1.00 83.44 90 SER A N 1
ATOM 749 C CA . SER A 1 90 ? 4.091 -1.478 -12.282 1.00 83.44 90 SER A CA 1
ATOM 750 C C . SER A 1 90 ? 3.858 -0.173 -13.047 1.00 83.44 90 SER A C 1
ATOM 752 O O . SER A 1 90 ? 4.397 0.855 -12.662 1.00 83.44 90 SER A O 1
ATOM 754 N N . THR A 1 91 ? 3.065 -0.180 -14.121 1.00 82.88 91 THR A N 1
ATOM 755 C CA . THR A 1 91 ? 2.850 0.979 -14.999 1.00 82.88 91 THR A CA 1
ATOM 756 C C . THR A 1 91 ? 1.373 1.408 -15.028 1.00 82.88 91 THR A C 1
ATOM 758 O O . THR A 1 91 ? 0.505 0.568 -15.274 1.00 82.88 91 THR A O 1
ATOM 761 N N . PRO A 1 92 ? 1.052 2.701 -14.802 1.00 89.50 92 PRO A N 1
ATOM 762 C CA . PRO A 1 92 ? 1.974 3.788 -14.443 1.00 89.50 92 PRO A CA 1
ATOM 763 C C . PRO A 1 92 ? 2.554 3.600 -13.019 1.00 89.50 92 PRO A C 1
ATOM 765 O O . PRO A 1 92 ? 2.044 2.749 -12.287 1.00 89.50 92 PRO A O 1
ATOM 768 N N . PRO A 1 93 ? 3.593 4.358 -12.599 1.00 91.38 93 PRO A N 1
ATOM 769 C CA . PRO A 1 93 ? 4.274 4.157 -11.311 1.00 91.38 93 PRO A CA 1
ATOM 770 C C . PRO A 1 93 ? 3.343 4.157 -10.093 1.00 91.38 93 PRO A C 1
ATOM 772 O O . PRO A 1 93 ? 3.637 3.527 -9.081 1.00 91.38 93 PRO A O 1
ATOM 775 N N . GLU A 1 94 ? 2.193 4.825 -10.181 1.00 92.19 94 GLU A N 1
ATOM 776 C CA . GLU A 1 94 ? 1.142 4.786 -9.170 1.00 92.19 94 GLU A CA 1
ATOM 777 C C . GLU A 1 94 ? 0.672 3.351 -8.857 1.00 92.19 94 GLU A C 1
ATOM 779 O O . GLU A 1 94 ? 0.357 3.048 -7.706 1.00 92.19 94 GLU A O 1
ATOM 784 N N . ASN A 1 95 ? 0.657 2.451 -9.846 1.00 90.69 95 ASN A N 1
ATOM 785 C CA . ASN A 1 95 ? 0.324 1.040 -9.642 1.00 90.69 95 ASN A CA 1
ATOM 786 C C . ASN A 1 95 ? 1.405 0.320 -8.826 1.00 90.69 95 ASN A C 1
ATOM 788 O O . ASN A 1 95 ? 1.074 -0.446 -7.925 1.00 90.69 95 ASN A O 1
ATOM 792 N N . TYR A 1 96 ? 2.684 0.624 -9.066 1.00 91.81 96 TYR A N 1
ATOM 793 C CA . TYR A 1 96 ? 3.780 0.085 -8.262 1.00 91.81 96 TYR A CA 1
ATOM 794 C C . TYR A 1 96 ? 3.654 0.510 -6.792 1.00 91.81 96 TYR A C 1
ATOM 796 O O . TYR A 1 96 ? 3.718 -0.326 -5.894 1.00 91.81 96 TYR A O 1
ATOM 804 N N . VAL A 1 97 ? 3.386 1.796 -6.536 1.00 94.06 97 VAL A N 1
ATOM 805 C CA . VAL A 1 97 ? 3.174 2.306 -5.169 1.00 94.06 97 VAL A CA 1
ATOM 806 C C . VAL A 1 97 ? 1.942 1.666 -4.519 1.00 94.06 97 VAL A C 1
ATOM 808 O O . VAL A 1 97 ? 1.978 1.323 -3.338 1.00 94.06 97 VAL A O 1
ATOM 811 N N . TYR A 1 98 ? 0.860 1.466 -5.278 1.00 94.00 98 TYR A N 1
ATOM 812 C CA . TYR A 1 98 ? -0.304 0.714 -4.807 1.00 94.00 98 TYR A CA 1
ATOM 813 C C . TYR A 1 98 ? 0.079 -0.706 -4.369 1.00 94.00 98 TYR A C 1
ATOM 815 O O . TYR A 1 98 ? -0.325 -1.123 -3.289 1.00 94.00 98 TYR A O 1
ATOM 823 N N . LEU A 1 99 ? 0.885 -1.432 -5.147 1.00 92.75 99 LEU A N 1
ATOM 824 C CA . LEU A 1 99 ? 1.311 -2.787 -4.785 1.00 92.75 99 LEU A CA 1
ATOM 825 C C . LEU A 1 99 ? 2.212 -2.817 -3.552 1.00 92.75 99 LEU A C 1
ATOM 827 O O . LEU A 1 99 ? 2.061 -3.717 -2.730 1.00 92.75 99 LEU A O 1
ATOM 831 N N . LEU A 1 100 ? 3.108 -1.836 -3.391 1.00 93.69 100 LEU A N 1
ATOM 832 C CA . LEU A 1 100 ? 3.900 -1.700 -2.166 1.00 93.69 100 LEU A CA 1
ATOM 833 C C . LEU A 1 100 ? 2.985 -1.548 -0.948 1.00 93.69 100 LEU A C 1
ATOM 835 O O . LEU A 1 100 ? 3.097 -2.310 0.009 1.00 93.69 100 LEU A O 1
ATOM 839 N N . LEU A 1 101 ? 2.030 -0.615 -1.010 1.00 96.00 101 LEU A N 1
ATOM 840 C CA . LEU A 1 101 ? 1.058 -0.411 0.065 1.00 96.00 101 LEU A CA 1
ATOM 841 C C . LEU A 1 101 ? 0.227 -1.667 0.332 1.00 96.00 101 LEU A C 1
ATOM 843 O O . LEU A 1 101 ? 0.077 -2.053 1.487 1.00 96.00 101 LEU A O 1
ATOM 847 N N . HIS A 1 102 ? -0.284 -2.318 -0.717 1.00 95.88 102 HIS A N 1
ATOM 848 C CA . HIS A 1 102 ? -1.097 -3.528 -0.588 1.00 95.88 102 HIS A CA 1
ATOM 849 C C . HIS A 1 102 ? -0.312 -4.643 0.100 1.00 95.88 102 HIS A C 1
ATOM 851 O O . HIS A 1 102 ? -0.779 -5.177 1.104 1.00 95.88 102 HIS A O 1
ATOM 857 N N . LYS A 1 103 ? 0.925 -4.897 -0.343 1.00 95.12 103 LYS A N 1
ATOM 858 C CA . LYS A 1 103 ? 1.824 -5.870 0.282 1.00 95.12 103 LYS A CA 1
ATOM 859 C C . LYS A 1 103 ? 2.030 -5.578 1.767 1.00 95.12 103 LYS A C 1
ATOM 861 O O . LYS A 1 103 ? 1.918 -6.488 2.576 1.00 95.12 103 LYS A O 1
ATOM 866 N N . ARG A 1 104 ? 2.308 -4.328 2.152 1.00 96.50 104 ARG A N 1
ATOM 867 C CA . ARG A 1 104 ? 2.577 -3.992 3.565 1.00 96.50 104 ARG A CA 1
ATOM 868 C C . ARG A 1 104 ? 1.347 -4.016 4.447 1.00 96.50 104 ARG A C 1
ATOM 870 O O . ARG A 1 104 ? 1.442 -4.448 5.591 1.00 96.50 104 ARG A O 1
ATOM 877 N N . LEU A 1 105 ? 0.193 -3.629 3.918 1.00 97.00 105 LEU A N 1
ATOM 878 C CA . LEU A 1 105 ? -1.076 -3.830 4.610 1.00 97.00 105 LEU A CA 1
ATOM 879 C C . LEU A 1 105 ? -1.333 -5.319 4.821 1.00 97.00 105 LEU A C 1
ATOM 881 O O . LEU A 1 105 ? -1.638 -5.729 5.935 1.00 97.00 105 LEU A O 1
ATOM 885 N N . TYR A 1 106 ? -1.148 -6.133 3.784 1.00 96.88 106 TYR A N 1
ATOM 886 C CA . TYR A 1 106 ? -1.327 -7.574 3.878 1.00 96.88 106 TYR A CA 1
ATOM 887 C C . TYR A 1 106 ? -0.356 -8.201 4.887 1.00 96.88 106 TYR A C 1
ATOM 889 O O . TYR A 1 106 ? -0.787 -8.941 5.768 1.00 96.88 106 TYR A O 1
ATOM 897 N N . ASP A 1 107 ? 0.935 -7.864 4.827 1.00 96.06 107 ASP A N 1
ATOM 898 C CA . ASP A 1 107 ? 1.958 -8.351 5.760 1.00 96.06 107 ASP A CA 1
ATOM 899 C C . ASP A 1 107 ? 1.627 -7.989 7.216 1.00 96.06 107 ASP A C 1
ATOM 901 O O . ASP A 1 107 ? 1.908 -8.770 8.122 1.00 96.06 107 ASP A O 1
ATOM 905 N N . TYR A 1 108 ? 1.047 -6.809 7.460 1.00 96.12 108 TYR A N 1
ATOM 906 C CA . TYR A 1 108 ? 0.624 -6.400 8.798 1.00 96.12 108 TYR A CA 1
ATOM 907 C C . TYR A 1 108 ? -0.620 -7.170 9.258 1.00 96.12 108 TYR A C 1
ATOM 909 O O . TYR A 1 108 ? -0.639 -7.724 10.356 1.00 96.12 108 TYR A O 1
ATOM 917 N N . ILE A 1 109 ? -1.659 -7.234 8.423 1.00 97.44 109 ILE A N 1
ATOM 918 C CA . ILE A 1 109 ? -2.946 -7.851 8.770 1.00 97.44 109 ILE A CA 1
ATOM 919 C C . ILE A 1 109 ? -2.803 -9.367 8.951 1.00 97.44 109 ILE A C 1
ATOM 921 O O . ILE A 1 109 ? -3.251 -9.909 9.960 1.00 97.44 109 ILE A O 1
ATOM 925 N N . SER A 1 110 ? -2.098 -10.042 8.043 1.00 96.88 110 SER A N 1
ATOM 926 C CA . SER A 1 110 ? -1.932 -11.505 8.046 1.00 96.88 110 SER A CA 1
ATOM 927 C C . SER A 1 110 ? -1.172 -12.056 9.253 1.00 96.88 110 SER A C 1
ATOM 929 O O . SER A 1 110 ? -1.333 -13.226 9.598 1.00 96.88 110 SER A O 1
ATOM 931 N N . LYS A 1 111 ? -0.379 -11.227 9.942 1.00 95.88 111 LYS A N 1
ATOM 932 C CA . LYS A 1 111 ? 0.338 -11.616 11.169 1.00 95.88 111 LYS A CA 1
ATOM 933 C C . LYS A 1 111 ? -0.541 -11.620 12.417 1.00 95.88 111 LYS A C 1
ATOM 935 O O . LYS A 1 111 ? -0.138 -12.181 13.433 1.00 95.88 111 LYS A O 1
ATOM 940 N N . ASN A 1 112 ? -1.711 -10.993 12.364 1.00 94.31 112 ASN A N 1
ATOM 941 C CA . ASN A 1 112 ? -2.560 -10.772 13.526 1.00 94.31 112 ASN A CA 1
ATOM 942 C C . ASN A 1 112 ? -3.838 -11.618 13.445 1.00 94.31 112 ASN A C 1
ATOM 944 O O . ASN A 1 112 ? -4.321 -11.947 12.358 1.00 94.31 112 ASN A O 1
ATOM 948 N N . LYS A 1 113 ? -4.391 -12.011 14.598 1.00 96.75 113 LYS A N 1
ATOM 949 C CA . LYS A 1 113 ? -5.725 -12.635 14.669 1.00 96.75 113 LYS A CA 1
ATOM 950 C C . LYS A 1 113 ? -6.806 -11.587 14.466 1.00 96.75 113 LYS A C 1
ATOM 952 O O . LYS A 1 113 ? -6.619 -10.439 14.880 1.00 96.75 113 LYS A O 1
ATOM 957 N N . SER A 1 114 ? -7.949 -11.981 13.909 1.00 96.62 114 SER A N 1
ATOM 958 C CA . SER A 1 114 ? -9.043 -11.043 13.682 1.00 96.62 114 SER A CA 1
ATOM 959 C C . SER A 1 114 ? -9.540 -10.419 14.980 1.00 96.62 114 SER A C 1
ATOM 961 O O . SER A 1 114 ? -9.842 -9.235 15.003 1.00 96.62 114 SER A O 1
ATOM 963 N N . SER A 1 115 ? -9.550 -11.178 16.082 1.00 96.75 115 SER A N 1
ATOM 964 C CA . SER A 1 115 ? -9.968 -10.681 17.399 1.00 96.75 115 SER A CA 1
ATOM 965 C C . SER A 1 115 ? -9.150 -9.474 17.866 1.00 96.75 115 SER A C 1
ATOM 967 O O . SER A 1 115 ? -9.721 -8.512 18.361 1.00 96.75 115 SER A O 1
ATOM 969 N N . TYR A 1 116 ? -7.830 -9.506 17.664 1.00 94.62 116 TYR A N 1
ATOM 970 C CA . TYR A 1 116 ? -6.931 -8.409 18.030 1.00 94.62 116 TYR A CA 1
ATOM 971 C C . TYR A 1 116 ? -7.147 -7.181 17.141 1.00 94.62 116 TYR A C 1
ATOM 973 O O . TYR A 1 116 ? -7.219 -6.055 17.627 1.00 94.62 116 TYR A O 1
ATOM 981 N N . ILE A 1 117 ? -7.275 -7.398 15.829 1.00 95.44 117 ILE A N 1
ATOM 982 C CA . ILE A 1 117 ? -7.515 -6.310 14.877 1.00 95.44 117 ILE A CA 1
ATOM 983 C C . ILE A 1 117 ? -8.870 -5.651 15.161 1.00 95.44 117 ILE A C 1
ATOM 985 O O . ILE A 1 117 ? -8.962 -4.428 15.207 1.00 95.44 117 ILE A O 1
ATOM 989 N N . ASP A 1 118 ? -9.912 -6.456 15.3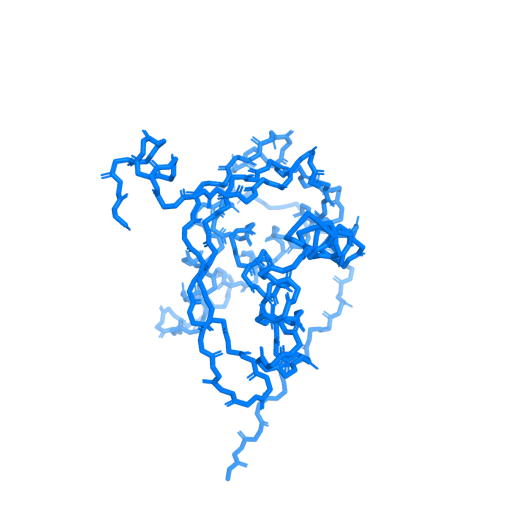65 1.00 96.19 118 ASP A N 1
ATOM 990 C CA . ASP A 1 118 ? -11.269 -5.984 15.635 1.00 96.19 118 ASP A CA 1
ATOM 991 C C . ASP A 1 118 ? -11.338 -5.189 16.937 1.00 96.19 118 ASP A C 1
ATOM 993 O O . ASP A 1 118 ? -11.970 -4.134 16.965 1.00 96.19 118 ASP A O 1
ATOM 997 N N . GLU A 1 119 ? -10.672 -5.672 17.990 1.00 95.81 119 GLU A N 1
ATOM 998 C CA . GLU A 1 119 ? -10.561 -4.970 19.265 1.00 95.81 119 GLU A CA 1
ATOM 999 C C . GLU A 1 119 ? -9.961 -3.582 19.051 1.00 95.81 119 GLU A C 1
ATOM 1001 O O . GLU A 1 119 ? -10.613 -2.588 19.365 1.00 95.81 119 GLU A O 1
ATOM 1006 N N . LEU A 1 120 ? -8.781 -3.491 18.431 1.00 94.38 120 LEU A N 1
ATOM 1007 C CA . LEU A 1 120 ? -8.130 -2.205 18.192 1.00 94.38 120 LEU A CA 1
ATOM 1008 C C . LEU A 1 120 ? -8.951 -1.286 17.283 1.00 94.38 120 LEU A C 1
ATOM 1010 O O . LEU A 1 120 ? -9.048 -0.092 17.546 1.00 94.38 120 LEU A O 1
ATOM 1014 N N . MET A 1 121 ? -9.592 -1.813 16.239 1.00 92.44 121 MET A N 1
ATOM 1015 C CA . MET A 1 121 ? -10.446 -1.004 15.366 1.00 92.44 121 MET A CA 1
ATOM 1016 C C . MET A 1 121 ? -11.676 -0.430 16.089 1.00 92.44 121 MET A C 1
ATOM 1018 O O . MET A 1 121 ? -12.208 0.590 15.647 1.00 92.44 121 MET A O 1
ATOM 1022 N N . GLN A 1 122 ? -12.139 -1.066 17.169 1.00 94.06 122 GLN A N 1
ATOM 1023 C CA . GLN A 1 122 ? -13.303 -0.629 17.944 1.00 94.06 122 GLN A CA 1
ATOM 1024 C C . GLN A 1 122 ? -12.934 0.254 19.138 1.00 94.06 122 GLN A C 1
ATOM 1026 O O . GLN A 1 122 ? -13.680 1.181 19.452 1.00 94.06 122 GLN A O 1
ATOM 1031 N N . THR A 1 123 ? -11.815 -0.028 19.805 1.00 94.75 123 THR A N 1
ATOM 1032 C CA . THR A 1 123 ? -11.444 0.613 21.075 1.00 94.75 123 THR A CA 1
ATOM 1033 C C . THR A 1 123 ? -10.383 1.695 20.911 1.00 94.75 123 THR A C 1
ATOM 1035 O O . THR A 1 123 ? -10.460 2.713 21.595 1.00 94.75 123 THR A O 1
ATOM 1038 N N . ASP A 1 124 ? -9.434 1.523 19.986 1.00 93.50 124 ASP A N 1
ATOM 1039 C CA . ASP A 1 124 ? -8.324 2.453 19.763 1.00 93.50 124 ASP A CA 1
ATOM 1040 C C . ASP A 1 124 ? -7.893 2.506 18.287 1.00 93.50 124 ASP A C 1
ATOM 1042 O O . ASP A 1 124 ? -6.797 2.112 17.866 1.00 93.50 124 ASP A O 1
ATOM 1046 N N . LEU A 1 125 ? -8.814 3.016 17.469 1.00 93.25 125 LEU A N 1
ATOM 1047 C CA . LEU A 1 125 ? -8.652 3.084 16.021 1.00 93.25 125 LEU A CA 1
ATOM 1048 C C . LEU A 1 125 ? -7.448 3.940 15.598 1.00 93.25 125 LEU A C 1
ATOM 1050 O O . LEU A 1 125 ? -6.839 3.691 14.555 1.00 93.25 125 LEU A O 1
ATOM 1054 N N . GLN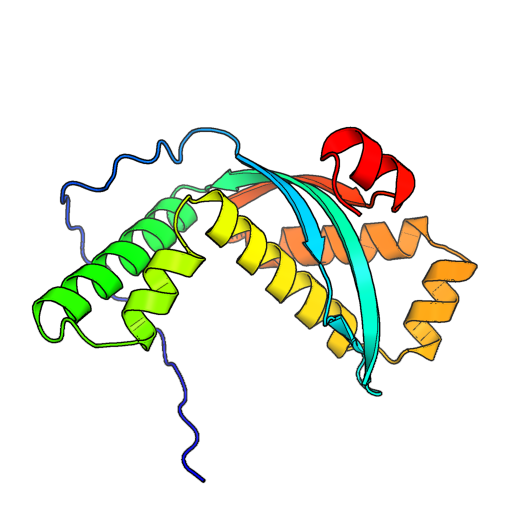 A 1 126 ? -7.116 4.970 16.380 1.00 93.69 126 GLN A N 1
ATOM 1055 C CA . GLN A 1 126 ? -6.006 5.858 16.061 1.00 93.69 126 GLN A CA 1
ATOM 1056 C C . GLN A 1 126 ? -4.673 5.126 16.226 1.00 93.69 126 GLN A C 1
ATOM 1058 O O . GLN A 1 126 ? -3.896 5.103 15.270 1.00 93.69 126 GLN A O 1
ATOM 1063 N N . THR A 1 127 ? -4.463 4.452 17.361 1.00 93.62 127 THR A N 1
ATOM 1064 C CA . THR A 1 127 ? -3.268 3.629 17.593 1.00 93.62 127 THR A CA 1
ATOM 1065 C C . THR A 1 127 ? -3.145 2.519 16.556 1.00 93.62 127 THR A C 1
ATOM 1067 O O . THR A 1 127 ? -2.059 2.285 16.028 1.00 93.62 127 THR A O 1
ATOM 1070 N N . PHE A 1 128 ? -4.253 1.869 16.181 1.00 95.00 128 PHE A N 1
ATOM 1071 C CA . PHE A 1 128 ? -4.244 0.873 15.106 1.00 95.00 128 PHE A CA 1
ATOM 1072 C C . PHE A 1 128 ? -3.693 1.441 13.793 1.00 95.00 128 PHE A C 1
ATOM 1074 O O . PHE A 1 128 ? -2.797 0.863 13.173 1.00 95.00 128 PHE A O 1
ATOM 1081 N N . TYR A 1 129 ? -4.206 2.598 13.372 1.00 95.62 129 TYR A N 1
ATOM 1082 C CA . TYR A 1 129 ? -3.742 3.246 12.154 1.00 95.62 129 TYR A CA 1
ATOM 1083 C C . TYR A 1 129 ? -2.299 3.736 12.260 1.00 95.62 129 TYR A C 1
ATOM 1085 O O . TYR A 1 129 ? -1.570 3.623 11.276 1.00 95.62 129 TYR A O 1
ATOM 1093 N N . ASP A 1 130 ? -1.866 4.250 13.409 1.00 95.75 130 ASP A N 1
ATOM 1094 C CA . ASP A 1 130 ? -0.480 4.676 13.619 1.00 95.75 130 ASP A CA 1
ATOM 1095 C C . ASP A 1 130 ? 0.493 3.498 13.526 1.00 95.75 130 ASP A C 1
ATOM 1097 O O . ASP A 1 130 ? 1.447 3.567 12.751 1.00 95.75 130 ASP A O 1
ATOM 1101 N N . ASN A 1 131 ? 0.175 2.364 14.154 1.00 95.06 131 ASN A N 1
ATOM 1102 C CA . ASN A 1 131 ? 0.984 1.147 14.063 1.00 95.06 131 ASN A CA 1
ATOM 1103 C C . ASN A 1 131 ? 1.164 0.671 12.613 1.00 95.06 131 ASN A C 1
ATOM 1105 O O . ASN A 1 131 ? 2.265 0.295 12.205 1.00 95.06 131 ASN A O 1
ATOM 1109 N N . ILE A 1 132 ? 0.096 0.704 11.807 1.00 96.00 132 ILE A N 1
ATOM 1110 C CA . ILE A 1 132 ? 0.185 0.344 10.386 1.00 96.00 132 ILE A CA 1
ATOM 1111 C C . ILE A 1 132 ? 1.054 1.350 9.621 1.00 96.00 132 ILE A C 1
ATOM 1113 O O . ILE A 1 132 ? 1.880 0.943 8.803 1.00 96.00 132 ILE A O 1
ATOM 1117 N N . ARG A 1 133 ? 0.888 2.660 9.857 1.00 96.69 133 ARG A N 1
ATOM 1118 C CA . ARG A 1 133 ? 1.694 3.697 9.185 1.00 96.69 133 ARG A CA 1
ATOM 1119 C C . ARG A 1 133 ? 3.173 3.517 9.481 1.00 96.69 133 ARG A C 1
ATOM 1121 O O . ARG A 1 133 ? 3.973 3.524 8.549 1.00 96.69 133 ARG A O 1
ATOM 1128 N N . GLU A 1 134 ? 3.521 3.348 10.750 1.00 96.25 134 GLU A N 1
ATOM 1129 C CA . GLU A 1 134 ? 4.899 3.148 11.189 1.00 96.25 134 GLU A CA 1
ATOM 1130 C C . GLU A 1 134 ? 5.501 1.894 10.563 1.00 96.25 134 GLU A C 1
ATOM 1132 O O . GLU A 1 134 ? 6.617 1.943 10.043 1.00 96.25 134 GLU A O 1
ATOM 1137 N N . TYR A 1 135 ? 4.737 0.799 10.523 1.00 96.19 135 TYR A N 1
ATOM 1138 C CA . TYR A 1 135 ? 5.154 -0.425 9.851 1.00 96.19 135 TYR A CA 1
ATOM 1139 C C . TYR A 1 135 ? 5.450 -0.192 8.363 1.00 96.19 135 TYR A C 1
ATOM 1141 O O . TYR A 1 135 ? 6.536 -0.530 7.894 1.00 96.19 135 TYR A O 1
ATOM 1149 N N . ILE A 1 136 ? 4.530 0.438 7.625 1.00 96.06 136 ILE A N 1
ATOM 1150 C CA . ILE A 1 136 ? 4.713 0.730 6.194 1.00 96.06 136 ILE A CA 1
ATOM 1151 C C . ILE A 1 136 ? 5.945 1.614 5.968 1.00 96.06 136 ILE A C 1
ATOM 1153 O O . ILE A 1 136 ? 6.760 1.318 5.096 1.00 96.06 136 ILE A O 1
ATOM 1157 N N . ILE A 1 137 ? 6.094 2.694 6.742 1.00 94.56 137 ILE A N 1
ATOM 1158 C CA . ILE A 1 137 ? 7.209 3.642 6.604 1.00 94.56 137 ILE A CA 1
ATOM 1159 C C . ILE A 1 137 ? 8.546 2.944 6.864 1.00 94.56 137 ILE A C 1
ATOM 1161 O O . ILE A 1 137 ? 9.498 3.147 6.112 1.00 94.56 137 ILE A O 1
ATOM 1165 N N . LYS A 1 138 ? 8.614 2.099 7.897 1.00 94.88 138 LYS A N 1
ATOM 1166 C CA . LYS A 1 138 ? 9.818 1.340 8.237 1.00 94.88 138 LYS A CA 1
ATOM 1167 C C . LYS A 1 138 ? 10.206 0.358 7.130 1.00 94.88 138 LYS A C 1
ATOM 1169 O O . LYS A 1 138 ? 11.376 0.281 6.769 1.00 94.88 138 LYS A O 1
ATOM 1174 N N . GLU A 1 139 ? 9.240 -0.383 6.593 1.00 94.25 139 GLU A N 1
ATOM 1175 C CA . GLU A 1 139 ? 9.481 -1.419 5.580 1.00 94.25 139 GLU A CA 1
ATOM 1176 C C . GLU A 1 139 ? 9.834 -0.855 4.198 1.00 94.25 139 GLU A C 1
ATOM 1178 O O . GLU A 1 139 ? 10.506 -1.523 3.412 1.00 94.25 139 GLU A O 1
ATOM 1183 N N . GLU A 1 140 ? 9.393 0.366 3.891 1.00 93.06 140 GLU A N 1
ATOM 1184 C CA . GLU A 1 140 ? 9.580 1.001 2.582 1.00 93.06 140 GLU A CA 1
ATOM 1185 C C . GLU A 1 140 ? 10.651 2.100 2.574 1.00 93.06 140 GLU A C 1
ATOM 1187 O O . GLU A 1 140 ? 10.821 2.783 1.565 1.00 93.06 140 GLU A O 1
ATOM 1192 N N . ILE A 1 141 ? 11.434 2.233 3.652 1.00 90.50 141 ILE A N 1
ATOM 1193 C CA . ILE A 1 141 ? 12.459 3.280 3.811 1.00 90.50 141 ILE A CA 1
ATOM 1194 C C . ILE A 1 141 ? 13.463 3.344 2.646 1.00 90.50 141 ILE A C 1
ATOM 1196 O O . ILE A 1 141 ? 13.956 4.418 2.304 1.00 90.50 141 ILE A O 1
ATOM 1200 N N . TYR A 1 142 ? 13.739 2.206 2.003 1.00 88.69 142 TYR A N 1
ATOM 1201 C CA . TYR A 1 142 ? 14.671 2.112 0.877 1.00 88.69 142 TYR A CA 1
ATOM 1202 C C . TYR A 1 142 ? 14.019 2.340 -0.486 1.00 88.69 142 TYR A C 1
ATOM 1204 O O . TYR A 1 142 ? 14.721 2.670 -1.438 1.00 88.69 142 TYR A O 1
ATOM 1212 N N . THR A 1 143 ? 12.702 2.169 -0.619 1.00 91.38 143 THR A N 1
ATOM 1213 C CA . THR A 1 143 ? 12.000 2.360 -1.900 1.00 91.38 143 THR A CA 1
ATOM 1214 C C . THR A 1 143 ? 11.538 3.807 -2.064 1.00 91.38 143 THR A C 1
ATOM 1216 O O . THR A 1 143 ? 11.487 4.344 -3.174 1.00 91.38 143 THR A O 1
ATOM 1219 N N . GLY A 1 144 ? 11.233 4.485 -0.961 1.00 94.31 144 GLY A N 1
ATOM 1220 C CA . GLY A 1 144 ? 10.825 5.877 -0.986 1.00 94.31 144 GLY A CA 1
ATOM 1221 C C . GLY A 1 144 ? 10.332 6.379 0.355 1.00 94.31 144 GLY A C 1
ATOM 1222 O O . GLY A 1 144 ? 10.484 5.745 1.391 1.00 94.31 144 GLY A O 1
ATOM 1223 N N . SER A 1 145 ? 9.736 7.564 0.329 1.00 94.00 145 SER A N 1
ATOM 1224 C CA . SER A 1 145 ? 9.158 8.196 1.508 1.00 94.00 145 SER A CA 1
ATOM 1225 C C . SER A 1 145 ? 7.677 8.462 1.302 1.00 94.00 145 SER A C 1
ATOM 1227 O O . SER A 1 145 ? 7.252 9.058 0.307 1.00 94.00 145 SER A O 1
ATOM 1229 N N . PHE A 1 146 ? 6.881 8.045 2.283 1.00 95.12 146 PHE A N 1
ATOM 1230 C CA . PHE A 1 146 ? 5.496 8.468 2.393 1.00 95.12 146 PHE A CA 1
ATOM 1231 C C . PHE A 1 146 ? 5.437 9.799 3.142 1.00 95.12 146 PHE A C 1
ATOM 1233 O O . PHE A 1 146 ? 5.735 9.858 4.331 1.00 95.12 146 PHE A O 1
ATOM 1240 N N . LYS A 1 147 ? 5.019 10.876 2.467 1.00 93.50 147 LYS A N 1
ATOM 1241 C CA . LYS A 1 147 ? 4.756 12.169 3.128 1.00 93.50 147 LYS A CA 1
ATOM 1242 C C . LYS A 1 147 ? 3.539 12.089 4.045 1.00 93.50 147 LYS A C 1
ATOM 1244 O O . LYS A 1 147 ? 3.460 12.798 5.040 1.00 93.50 147 LYS A O 1
ATOM 1249 N N . TYR A 1 148 ? 2.565 11.264 3.667 1.00 95.50 148 TYR A N 1
ATOM 1250 C CA . TYR A 1 148 ? 1.437 10.894 4.509 1.00 95.50 148 TYR A CA 1
ATOM 1251 C C . TYR A 1 148 ? 0.828 9.575 4.036 1.00 95.50 148 TYR A C 1
ATOM 1253 O O . TYR A 1 148 ? 0.892 9.235 2.852 1.00 95.50 148 TYR A O 1
ATOM 1261 N N . ILE A 1 149 ? 0.158 8.896 4.966 1.00 97.69 149 ILE A N 1
ATOM 1262 C CA . ILE A 1 149 ? -0.748 7.774 4.717 1.00 97.69 149 ILE A CA 1
ATOM 1263 C C . ILE A 1 149 ? -2.006 8.039 5.548 1.00 97.69 149 ILE A C 1
ATOM 1265 O O . ILE A 1 149 ? -1.967 8.057 6.780 1.00 97.69 149 ILE A O 1
ATOM 1269 N N . ARG A 1 150 ? -3.131 8.304 4.887 1.00 97.19 150 ARG A N 1
ATOM 1270 C CA . ARG A 1 150 ? -4.402 8.642 5.535 1.00 97.19 150 ARG A CA 1
ATOM 1271 C C . ARG A 1 150 ? -5.413 7.542 5.273 1.00 97.19 150 ARG A C 1
ATOM 1273 O O . ARG A 1 150 ? -5.775 7.308 4.125 1.00 97.19 150 ARG A O 1
ATOM 1280 N N . PHE A 1 151 ? -5.901 6.926 6.342 1.00 96.88 151 PHE A N 1
ATOM 1281 C CA . PHE A 1 151 ? -7.048 6.033 6.276 1.00 96.88 151 PHE A CA 1
ATOM 1282 C C . PHE A 1 151 ? -8.320 6.866 6.147 1.00 96.88 151 PHE A C 1
ATOM 1284 O O . PHE A 1 151 ? -8.538 7.836 6.877 1.00 96.88 151 PHE A O 1
ATOM 1291 N N . LEU A 1 152 ? -9.135 6.511 5.168 1.00 96.69 152 LEU A N 1
ATOM 1292 C CA . LEU A 1 152 ? -10.372 7.178 4.824 1.00 96.69 152 LEU A CA 1
ATOM 1293 C C . LEU A 1 152 ? -11.554 6.309 5.233 1.00 96.69 152 LEU A C 1
ATOM 1295 O O . LEU A 1 152 ? -11.512 5.082 5.172 1.00 96.69 152 LEU A O 1
ATOM 1299 N N . THR A 1 153 ? -12.661 6.968 5.559 1.00 95.56 153 THR A N 1
ATOM 1300 C CA . THR A 1 153 ? -13.958 6.297 5.553 1.00 95.56 153 THR A CA 1
ATOM 1301 C C . THR A 1 153 ? -14.386 6.029 4.111 1.00 95.56 153 THR A C 1
ATOM 1303 O O . THR A 1 153 ? -14.003 6.768 3.196 1.00 95.56 153 THR A O 1
ATOM 1306 N N . LYS A 1 154 ? -15.250 5.028 3.906 1.00 95.69 154 LYS A N 1
ATOM 1307 C CA . LYS A 1 154 ? -15.865 4.747 2.598 1.00 95.69 154 LYS A CA 1
ATOM 1308 C C . LYS A 1 154 ? -16.492 6.005 1.979 1.00 95.69 154 LYS A C 1
ATOM 1310 O O . LYS A 1 154 ? -16.281 6.294 0.807 1.00 95.69 154 LYS A O 1
ATOM 1315 N N . THR A 1 155 ? -17.182 6.815 2.785 1.00 96.62 155 THR A N 1
ATOM 1316 C CA . THR A 1 155 ? -17.791 8.079 2.342 1.00 96.62 155 THR A CA 1
ATOM 1317 C C . THR A 1 155 ? -16.756 9.085 1.835 1.00 96.62 155 THR A C 1
ATOM 1319 O O . THR A 1 155 ? -16.942 9.667 0.768 1.00 96.62 155 THR A O 1
ATOM 1322 N N . LYS A 1 156 ? -15.639 9.277 2.555 1.00 96.31 156 LYS A N 1
ATOM 1323 C CA . LYS A 1 156 ? -14.557 10.173 2.107 1.00 96.31 156 LYS A CA 1
ATOM 1324 C C . LYS A 1 156 ? -13.879 9.650 0.841 1.00 96.31 156 LYS A C 1
ATOM 1326 O O . LYS A 1 156 ? -13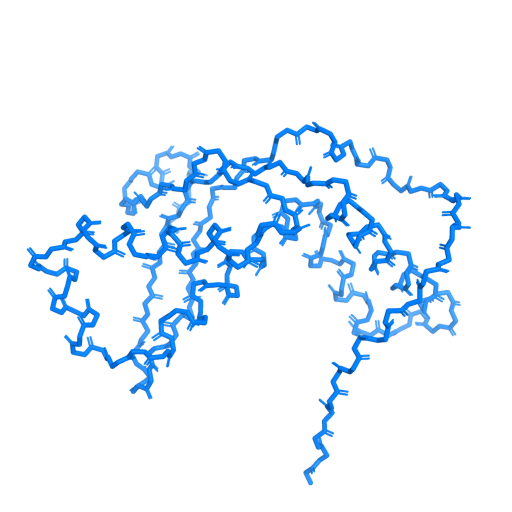.568 10.435 -0.049 1.00 96.31 156 LYS A O 1
ATOM 1331 N N . TYR A 1 157 ? -13.682 8.337 0.736 1.00 96.81 157 TYR A N 1
ATOM 1332 C CA . TYR A 1 157 ? -13.149 7.711 -0.472 1.00 96.81 157 TYR A CA 1
ATOM 1333 C C . TYR A 1 157 ? -14.046 7.955 -1.691 1.00 96.81 157 TYR A C 1
ATOM 1335 O O . TYR A 1 157 ? -13.557 8.407 -2.731 1.00 96.81 157 TYR A O 1
ATOM 1343 N N . LYS A 1 158 ? -15.357 7.740 -1.539 1.00 96.44 158 LYS A N 1
ATOM 1344 C CA . LYS A 1 158 ? -16.350 8.015 -2.581 1.00 96.44 158 LYS A CA 1
ATOM 1345 C C . LYS A 1 158 ? -16.351 9.479 -2.996 1.00 96.44 158 LYS A C 1
ATOM 1347 O O . LYS A 1 158 ? -16.345 9.767 -4.186 1.00 96.44 158 LYS A O 1
ATOM 1352 N N . TYR A 1 159 ? -16.267 10.397 -2.036 1.00 95.62 159 TYR A N 1
ATOM 1353 C CA . TYR A 1 159 ? -16.155 11.827 -2.320 1.00 95.62 159 TYR A CA 1
ATOM 1354 C C . TYR A 1 159 ? -14.911 12.169 -3.159 1.00 95.62 159 TYR A C 1
ATOM 1356 O O . TYR A 1 159 ? -15.010 12.923 -4.121 1.00 95.62 159 TYR A O 1
ATOM 1364 N N . TYR A 1 160 ? -13.742 11.601 -2.839 1.00 92.88 160 TYR A N 1
ATOM 1365 C CA . TYR A 1 160 ? -12.505 11.909 -3.568 1.00 92.88 160 TYR A CA 1
ATOM 1366 C C . TYR A 1 160 ? -12.380 11.232 -4.932 1.00 92.88 160 TYR A C 1
ATOM 1368 O O . TYR A 1 160 ? -11.626 11.719 -5.773 1.00 92.88 160 TYR A O 1
ATOM 1376 N N . THR A 1 161 ? -13.039 10.093 -5.142 1.00 92.69 161 THR A N 1
ATOM 1377 C CA . THR A 1 161 ? -12.797 9.252 -6.326 1.00 92.69 161 THR A CA 1
ATOM 1378 C C . THR A 1 161 ? -14.015 9.049 -7.218 1.00 92.69 161 THR A C 1
ATOM 1380 O O . THR A 1 161 ? -13.848 8.604 -8.352 1.00 92.69 161 THR A O 1
ATOM 1383 N N . GLY A 1 162 ? -15.223 9.332 -6.723 1.00 92.44 162 GLY A N 1
ATOM 1384 C CA . GLY A 1 162 ? -16.484 8.984 -7.378 1.00 92.44 162 GLY A CA 1
ATOM 1385 C C . GLY A 1 162 ? -16.791 7.480 -7.397 1.00 92.44 162 GLY A C 1
ATOM 1386 O O . GLY A 1 162 ? -17.737 7.075 -8.063 1.00 92.44 162 GLY A O 1
ATOM 1387 N N . LYS A 1 163 ? -15.997 6.650 -6.706 1.00 84.75 163 LYS A N 1
ATOM 1388 C CA . LYS A 1 163 ? -16.102 5.181 -6.702 1.00 84.75 163 LYS A CA 1
ATOM 1389 C C . LYS A 1 163 ? -16.658 4.662 -5.375 1.00 84.75 163 LYS A C 1
ATOM 1391 O O . LYS A 1 163 ? -16.465 5.301 -4.342 1.00 84.75 163 LYS A O 1
ATOM 1396 N N . ASP A 1 164 ? -17.329 3.512 -5.422 1.00 77.06 164 ASP A N 1
ATOM 1397 C CA . ASP A 1 164 ? -17.859 2.811 -4.240 1.00 77.06 164 ASP A CA 1
ATOM 1398 C C . ASP A 1 164 ? -16.833 1.905 -3.544 1.00 77.06 164 ASP A C 1
ATOM 1400 O O . ASP A 1 164 ? -15.902 1.396 -4.214 1.00 77.06 164 ASP A O 1
#

Sequence (164 aa):
MRLIIILFVFFNIHFLYAQENYNLNKTFRIIRKFDNLLSSDNKEYVFYIDASYLFSPEGKSIYSNNIYMAKKALENNSNDIVYSGVIKSSTPPENYVYLLLHKRLYDYISKNKSSYIDELMQTDLQTFYDNIREYIIKEEIYTGSFKYIRFLTKTKYKYYTGKD

Secondary structure (DSSP, 8-state):
-----------------------TTSPEEEEEEEEEEE-TT--EEEEEEEEEEEE-HHHHHHHHHHHHHHHHHHHH-TT-HHHHHHHHHHSSHHHHHHHHHHHHHHHHHHTS-HHHHHHHHHH-HHHHHHHHHHHHHHHTTTTEEEEEEEEE-HHHHHHHHS--